Protein AF-A0A150RVT3-F1 (afdb_monomer_lite)

Radius of gyration: 18.41 Å; chains: 1; bounding box: 57×26×44 Å

Structure (mmCIF, N/CA/C/O backbone):
data_AF-A0A150RVT3-F1
#
_entry.id   AF-A0A150RVT3-F1
#
loop_
_atom_site.group_PDB
_atom_site.id
_atom_site.type_symbol
_atom_site.label_atom_id
_atom_site.label_alt_id
_atom_site.label_comp_id
_atom_site.label_asym_id
_atom_site.label_entity_id
_atom_site.label_seq_id
_atom_site.pdbx_PDB_ins_code
_atom_site.Cartn_x
_atom_site.Cartn_y
_atom_site.Cartn_z
_atom_site.occupancy
_atom_site.B_iso_or_equiv
_atom_site.auth_seq_id
_atom_site.auth_comp_id
_atom_site.auth_asym_id
_atom_site.auth_atom_id
_atom_site.pdbx_PDB_model_num
ATOM 1 N N . LEU A 1 1 ? 26.040 7.879 -13.911 1.00 72.50 1 LEU A N 1
ATOM 2 C CA . LEU A 1 1 ? 24.969 6.853 -13.906 1.00 72.50 1 LEU A CA 1
ATOM 3 C C . LEU A 1 1 ? 23.593 7.376 -14.336 1.00 72.50 1 LEU A C 1
ATOM 5 O O . LEU A 1 1 ? 23.016 6.775 -15.227 1.00 72.50 1 LEU A O 1
ATOM 9 N N . LEU A 1 2 ? 23.074 8.494 -13.807 1.00 75.62 2 LEU A N 1
ATOM 10 C CA . LEU A 1 2 ? 21.727 9.007 -14.150 1.00 75.62 2 LEU A CA 1
ATOM 11 C C . LEU A 1 2 ? 21.443 9.130 -15.665 1.00 75.62 2 LEU A C 1
ATOM 13 O O . LEU A 1 2 ? 20.387 8.727 -16.139 1.00 75.62 2 LEU A O 1
ATOM 17 N N . ARG A 1 3 ? 22.407 9.636 -16.446 1.00 80.75 3 ARG A N 1
ATOM 18 C CA . ARG A 1 3 ? 22.295 9.755 -17.914 1.00 80.75 3 ARG A CA 1
ATOM 19 C C . ARG A 1 3 ? 22.178 8.399 -18.627 1.00 80.75 3 ARG A C 1
ATOM 21 O O . ARG A 1 3 ? 21.564 8.323 -19.685 1.00 80.75 3 ARG A O 1
ATOM 28 N N . VAL A 1 4 ? 22.763 7.347 -18.053 1.00 83.56 4 VAL A N 1
ATOM 29 C CA . VAL A 1 4 ? 22.686 5.973 -18.574 1.00 83.56 4 VAL A CA 1
ATOM 30 C C . VAL A 1 4 ? 21.309 5.391 -18.278 1.00 83.56 4 VAL A C 1
ATOM 32 O O . VAL A 1 4 ? 20.649 4.923 -19.196 1.00 83.56 4 VAL A O 1
ATOM 35 N N . TYR A 1 5 ? 20.824 5.523 -17.042 1.00 77.94 5 TYR A N 1
ATOM 36 C CA . TYR A 1 5 ? 19.490 5.047 -16.671 1.00 77.94 5 TYR A CA 1
ATOM 37 C C . TYR A 1 5 ? 18.365 5.770 -17.415 1.00 77.94 5 TYR A C 1
ATOM 39 O O . TYR A 1 5 ? 17.453 5.111 -17.896 1.00 77.94 5 TYR A O 1
ATOM 47 N N . ARG A 1 6 ? 18.474 7.087 -17.647 1.00 80.94 6 ARG A N 1
ATOM 48 C CA . ARG A 1 6 ? 17.533 7.801 -18.532 1.00 80.94 6 ARG A CA 1
ATOM 49 C C . ARG A 1 6 ? 17.570 7.297 -19.974 1.00 80.94 6 ARG A C 1
ATOM 51 O O . ARG A 1 6 ? 16.545 7.273 -20.638 1.00 80.94 6 ARG A O 1
ATOM 58 N N . ARG A 1 7 ? 18.739 6.899 -20.489 1.00 87.19 7 ARG A N 1
ATOM 59 C CA . ARG A 1 7 ? 18.836 6.277 -21.820 1.00 87.19 7 ARG A CA 1
ATOM 60 C C . ARG A 1 7 ? 18.140 4.922 -21.862 1.00 87.19 7 ARG A C 1
ATOM 62 O O . ARG A 1 7 ? 17.447 4.649 -22.830 1.00 87.19 7 ARG A O 1
ATOM 69 N N . LEU A 1 8 ? 18.319 4.110 -20.825 1.00 84.12 8 LEU A N 1
ATOM 70 C CA . LEU A 1 8 ? 17.648 2.818 -20.686 1.00 84.12 8 LEU A CA 1
ATOM 71 C C . LEU A 1 8 ? 16.127 2.988 -20.541 1.00 84.12 8 LEU A C 1
ATOM 73 O O . LEU A 1 8 ? 15.376 2.211 -21.119 1.00 84.12 8 LEU A O 1
ATOM 77 N N . GLU A 1 9 ? 15.676 4.040 -19.854 1.00 81.50 9 GLU A N 1
ATOM 78 C CA . GLU A 1 9 ? 14.262 4.422 -19.771 1.00 81.50 9 GLU A CA 1
ATOM 79 C C . GLU A 1 9 ? 13.699 4.840 -21.137 1.00 81.50 9 GLU A C 1
ATOM 81 O O . GLU A 1 9 ? 12.685 4.308 -21.579 1.00 81.50 9 GLU A O 1
ATOM 86 N N . MET A 1 10 ? 14.396 5.724 -21.861 1.00 84.94 10 MET A N 1
ATOM 87 C CA . MET A 1 10 ? 14.009 6.120 -23.223 1.00 84.94 10 MET A CA 1
ATOM 88 C C . MET A 1 10 ? 14.025 4.945 -24.211 1.00 84.94 10 MET A C 1
ATOM 90 O O . MET A 1 10 ? 13.245 4.932 -25.157 1.00 84.94 10 MET A O 1
ATOM 94 N N . ALA A 1 11 ? 14.897 3.958 -23.996 1.00 86.94 11 ALA A N 1
ATOM 95 C CA . ALA A 1 11 ? 14.954 2.725 -24.778 1.00 86.94 11 ALA A CA 1
ATOM 96 C C . ALA A 1 11 ? 13.885 1.692 -24.367 1.00 86.94 11 ALA A C 1
ATOM 98 O O . ALA A 1 11 ? 13.821 0.622 -24.966 1.00 86.94 11 ALA A O 1
ATOM 99 N N . GLY A 1 12 ? 13.080 1.973 -23.336 1.00 80.56 12 GLY A N 1
ATOM 100 C CA . GLY A 1 12 ? 12.055 1.067 -22.813 1.00 80.56 12 GLY A CA 1
ATOM 101 C C . GLY A 1 12 ? 12.594 -0.125 -22.016 1.00 80.56 12 GLY A C 1
ATOM 102 O O . GLY A 1 12 ? 11.817 -0.992 -21.629 1.00 80.56 12 GLY A O 1
ATOM 103 N N . GLN A 1 13 ? 13.902 -0.175 -21.749 1.00 82.25 13 GLN A N 1
ATOM 104 C CA . GLN A 1 13 ? 14.541 -1.231 -20.951 1.00 82.25 13 GLN A CA 1
ATOM 105 C C . GLN A 1 13 ? 14.346 -1.019 -19.444 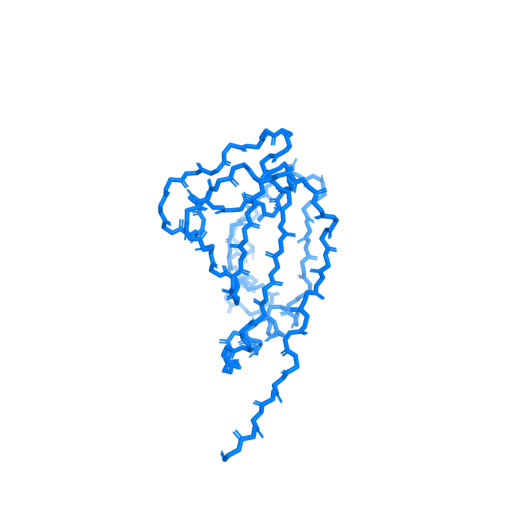1.00 82.25 13 GLN A C 1
ATOM 107 O O . GLN A 1 13 ? 14.397 -1.969 -18.670 1.00 82.25 13 GLN A O 1
ATOM 112 N N . LEU A 1 14 ? 14.103 0.226 -19.028 1.00 75.44 14 LEU A N 1
ATOM 113 C CA . LEU A 1 14 ? 13.661 0.576 -17.681 1.00 75.44 14 LEU A CA 1
ATOM 114 C C . LEU A 1 14 ? 12.317 1.304 -17.762 1.00 75.44 14 LEU A C 1
ATOM 116 O O . LEU A 1 14 ? 12.102 2.140 -18.635 1.00 75.44 14 LEU A O 1
ATOM 120 N N . ARG A 1 15 ? 11.402 0.999 -16.841 1.00 72.12 15 ARG A N 1
ATOM 121 C CA . ARG A 1 15 ? 10.173 1.784 -16.641 1.00 72.12 15 ARG A CA 1
ATOM 122 C C . ARG A 1 15 ? 10.491 2.937 -15.676 1.00 72.12 15 ARG A C 1
ATOM 124 O O . ARG A 1 15 ? 11.301 2.766 -14.768 1.00 72.12 15 ARG A O 1
ATOM 131 N N . GLY A 1 16 ? 9.878 4.101 -15.886 1.00 70.69 16 GLY A N 1
ATOM 132 C CA . GLY A 1 16 ? 10.166 5.306 -15.099 1.00 70.69 16 GLY A CA 1
ATOM 133 C C . GLY A 1 16 ? 9.887 5.169 -13.599 1.00 70.69 16 GLY A C 1
ATOM 134 O O . GLY A 1 16 ? 8.998 4.423 -13.187 1.00 70.69 16 GLY A O 1
ATOM 135 N N . GLY A 1 17 ? 10.652 5.901 -12.784 1.00 72.94 17 GLY A N 1
ATOM 136 C CA . GLY A 1 17 ? 10.593 5.851 -11.321 1.00 72.94 17 GLY A CA 1
ATOM 137 C C . GLY A 1 17 ? 11.717 6.645 -10.648 1.00 72.94 17 GLY A C 1
ATOM 138 O O . GLY A 1 17 ? 12.495 7.335 -11.310 1.00 72.94 17 GLY A O 1
ATOM 139 N N . HIS A 1 18 ? 11.807 6.551 -9.320 1.00 69.88 18 HIS A N 1
ATOM 140 C CA . HIS A 1 18 ? 12.922 7.127 -8.568 1.00 69.88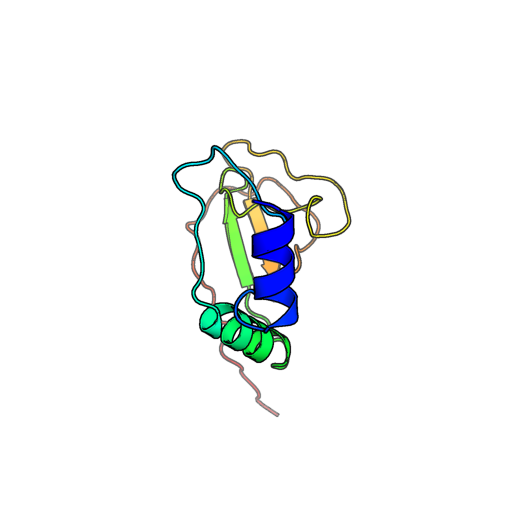 18 HIS A CA 1
ATOM 141 C C . HIS A 1 18 ? 14.103 6.157 -8.575 1.00 69.88 18 HIS A C 1
ATOM 143 O O . HIS A 1 18 ? 13.967 4.998 -8.199 1.00 69.88 18 HIS A O 1
ATOM 149 N N . LEU A 1 19 ? 15.265 6.644 -9.010 1.00 67.81 19 LEU A N 1
ATOM 150 C CA . LEU A 1 19 ? 16.515 5.894 -8.944 1.00 67.81 19 LEU A CA 1
ATOM 151 C C . LEU A 1 19 ? 17.151 6.167 -7.585 1.00 67.81 19 LEU A C 1
ATOM 153 O O . LEU A 1 19 ? 17.669 7.262 -7.355 1.00 67.81 19 LEU A O 1
ATOM 157 N N . ILE A 1 20 ? 17.093 5.187 -6.694 1.00 65.25 20 ILE A N 1
ATOM 158 C CA . ILE A 1 20 ? 17.664 5.281 -5.355 1.00 65.25 20 ILE A CA 1
ATOM 159 C C . ILE A 1 20 ? 19.013 4.556 -5.373 1.00 65.25 20 ILE A C 1
ATOM 161 O O . ILE A 1 20 ? 19.163 3.490 -5.967 1.00 65.25 20 ILE A O 1
ATOM 165 N N . ALA A 1 21 ? 20.034 5.176 -4.787 1.00 61.56 21 ALA A N 1
ATOM 166 C CA . ALA A 1 21 ? 21.357 4.583 -4.633 1.00 61.56 21 ALA A CA 1
ATOM 167 C C . ALA A 1 21 ? 21.638 4.379 -3.142 1.00 61.56 21 ALA A C 1
ATOM 169 O O . ALA A 1 21 ? 21.356 5.266 -2.341 1.00 61.56 21 ALA A O 1
ATOM 170 N N . GLY A 1 22 ? 22.230 3.239 -2.780 1.00 57.66 22 GLY A N 1
ATOM 171 C CA . GLY A 1 22 ? 22.686 2.974 -1.411 1.00 57.66 22 GLY A CA 1
ATOM 172 C C . GLY A 1 22 ? 21.716 2.196 -0.520 1.00 57.66 22 GLY A C 1
ATOM 173 O O . GLY A 1 22 ? 22.034 1.988 0.646 1.00 57.66 22 GLY A O 1
ATOM 174 N N . PHE A 1 23 ? 20.586 1.719 -1.047 1.00 52.09 23 PHE A N 1
ATOM 175 C CA . PHE A 1 23 ? 19.739 0.756 -0.344 1.00 52.09 23 PHE A CA 1
ATOM 176 C C . PHE A 1 23 ? 20.003 -0.666 -0.848 1.00 52.09 23 PHE A C 1
ATOM 178 O O . PHE A 1 23 ? 19.921 -0.956 -2.040 1.00 52.09 23 PHE A O 1
ATOM 185 N N . VAL A 1 24 ? 20.328 -1.562 0.082 1.00 48.69 24 VAL A N 1
ATOM 186 C CA . VAL A 1 24 ? 20.356 -3.011 -0.134 1.00 48.69 24 VAL A CA 1
ATOM 187 C C . VAL A 1 24 ? 19.056 -3.552 0.454 1.00 48.69 24 VAL A C 1
ATOM 189 O O . VAL A 1 24 ? 18.782 -3.312 1.626 1.00 48.69 24 VAL A O 1
ATOM 192 N N . GLY A 1 25 ? 18.246 -4.240 -0.354 1.00 50.34 25 GLY A N 1
ATOM 193 C CA . GLY A 1 25 ? 16.953 -4.791 0.077 1.00 50.34 25 GLY A CA 1
ATOM 194 C C . GLY A 1 25 ? 15.709 -4.082 -0.466 1.00 50.34 25 GLY A C 1
ATOM 195 O O . GLY A 1 25 ? 14.614 -4.366 0.004 1.00 50.34 25 GLY A O 1
ATOM 196 N N . GLU A 1 26 ? 15.828 -3.187 -1.453 1.00 57.88 26 GLU A N 1
ATOM 197 C CA . GLU A 1 26 ? 14.645 -2.715 -2.183 1.00 57.88 26 GLU A CA 1
ATOM 198 C C . GLU A 1 26 ? 14.022 -3.883 -2.954 1.00 57.88 26 GLU A C 1
ATOM 200 O O . GLU A 1 26 ? 14.701 -4.606 -3.687 1.00 57.88 26 GLU A O 1
ATOM 205 N N . HIS A 1 27 ? 12.723 -4.097 -2.756 1.00 54.22 27 HIS A N 1
ATOM 206 C CA . HIS A 1 27 ? 11.965 -5.117 -3.468 1.00 54.22 27 HIS A CA 1
ATOM 207 C C . HIS A 1 27 ? 11.832 -4.679 -4.933 1.00 54.22 27 HIS A C 1
ATOM 209 O O . HIS A 1 27 ? 10.891 -3.980 -5.307 1.00 54.22 27 HIS A O 1
ATOM 215 N N . PHE A 1 28 ? 12.798 -5.060 -5.768 1.00 63.38 28 PHE A N 1
ATOM 216 C CA . PHE A 1 28 ? 12.705 -4.872 -7.210 1.00 63.38 28 PHE A CA 1
ATOM 217 C C . PHE A 1 28 ? 11.704 -5.875 -7.773 1.00 63.38 28 PHE A C 1
ATOM 219 O O . PHE A 1 28 ? 11.891 -7.088 -7.679 1.00 63.38 28 PHE A O 1
ATOM 226 N N . ALA A 1 29 ? 10.625 -5.362 -8.351 1.00 66.06 29 ALA A N 1
ATOM 227 C CA . ALA A 1 29 ? 9.681 -6.178 -9.090 1.00 66.06 29 ALA A CA 1
ATOM 228 C C . ALA A 1 29 ? 10.156 -6.331 -10.541 1.00 66.06 29 ALA A C 1
ATOM 230 O O . ALA A 1 29 ? 10.704 -5.398 -11.132 1.00 66.06 29 ALA A O 1
ATOM 231 N N . LEU A 1 30 ? 9.912 -7.505 -11.122 1.00 77.81 30 LEU A N 1
ATOM 232 C CA . LEU A 1 30 ? 10.055 -7.712 -12.560 1.00 77.81 30 LEU A CA 1
ATOM 233 C C . LEU A 1 30 ? 9.138 -6.732 -13.322 1.00 77.81 30 LEU A C 1
ATOM 235 O O . LEU A 1 30 ? 8.040 -6.440 -12.831 1.00 77.81 30 LEU A O 1
ATOM 239 N N . PRO A 1 31 ? 9.527 -6.226 -14.509 1.00 72.31 31 PRO A N 1
ATOM 240 C CA . PRO A 1 31 ? 8.679 -5.334 -15.304 1.00 72.31 31 PRO A CA 1
ATOM 241 C C . PRO A 1 31 ? 7.260 -5.879 -15.531 1.00 72.31 31 PRO A C 1
ATOM 243 O O . PRO A 1 31 ? 6.291 -5.118 -15.503 1.00 72.31 31 PRO A O 1
ATOM 246 N N . GLU A 1 32 ? 7.128 -7.197 -15.682 1.00 80.31 32 GLU A N 1
ATOM 247 C CA . GLU A 1 32 ? 5.866 -7.908 -15.897 1.00 80.31 32 GLU A CA 1
ATOM 248 C C . GLU A 1 32 ? 4.938 -7.839 -14.672 1.00 80.31 32 GLU A C 1
ATOM 250 O O . GLU A 1 32 ? 3.715 -7.811 -14.820 1.00 80.31 32 GLU A O 1
ATOM 255 N N . ALA A 1 33 ? 5.487 -7.739 -13.457 1.00 84.75 33 ALA A N 1
ATOM 256 C CA . ALA A 1 33 ? 4.696 -7.620 -12.233 1.00 84.75 33 ALA A CA 1
ATOM 257 C C . ALA A 1 33 ? 3.908 -6.301 -12.191 1.00 84.75 33 ALA A C 1
ATOM 259 O O . ALA A 1 33 ? 2.775 -6.267 -11.714 1.00 84.75 33 ALA A O 1
ATOM 260 N N . LEU A 1 34 ? 4.463 -5.215 -12.743 1.00 81.62 34 LEU A N 1
ATOM 261 C CA . LEU A 1 34 ? 3.739 -3.947 -12.868 1.00 81.62 34 LEU A CA 1
ATOM 262 C C . LEU A 1 34 ? 2.545 -4.076 -13.820 1.00 81.62 34 LEU A C 1
ATOM 264 O O . LEU A 1 34 ? 1.486 -3.497 -13.567 1.00 81.62 34 LEU A O 1
ATOM 268 N N . ASP A 1 35 ? 2.713 -4.810 -14.918 1.00 86.12 35 ASP A N 1
ATOM 269 C CA . ASP A 1 35 ? 1.643 -5.020 -15.889 1.00 86.12 35 ASP A CA 1
ATOM 270 C C . ASP A 1 35 ? 0.533 -5.909 -15.294 1.00 86.12 35 ASP A C 1
ATOM 272 O O . ASP A 1 35 ? -0.645 -5.582 -15.459 1.00 86.12 35 ASP A O 1
ATOM 276 N N . ALA A 1 36 ? 0.883 -6.919 -14.487 1.00 88.00 36 ALA A N 1
ATOM 277 C CA . ALA A 1 36 ? -0.075 -7.705 -13.703 1.00 88.00 36 ALA A CA 1
ATOM 278 C C . ALA A 1 36 ? -0.850 -6.847 -12.682 1.00 88.00 36 ALA A C 1
ATOM 280 O O . ALA A 1 36 ? -2.080 -6.871 -12.657 1.00 88.00 36 ALA A O 1
ATOM 281 N N . LEU A 1 37 ? -0.165 -6.007 -11.896 1.00 86.94 37 LEU A N 1
ATOM 282 C CA . LEU A 1 37 ? -0.820 -5.102 -10.936 1.00 86.94 37 LEU A CA 1
ATOM 283 C C . LEU A 1 37 ? -1.757 -4.093 -11.626 1.00 86.94 37 LEU A C 1
ATOM 285 O O . LEU A 1 37 ? -2.816 -3.747 -11.100 1.00 86.94 37 LEU A O 1
ATOM 289 N N . ARG A 1 38 ? -1.402 -3.622 -12.828 1.00 87.56 38 ARG A N 1
ATOM 290 C CA . ARG A 1 38 ? -2.270 -2.748 -13.637 1.00 87.56 38 ARG A CA 1
ATOM 291 C C . ARG A 1 38 ? -3.479 -3.477 -14.209 1.00 87.56 38 ARG A C 1
ATOM 293 O O . ARG A 1 38 ? -4.504 -2.823 -14.397 1.00 87.56 38 ARG A O 1
ATOM 300 N N . ALA A 1 39 ? -3.353 -4.767 -14.521 1.00 91.19 39 ALA A N 1
ATOM 301 C CA . ALA A 1 39 ? -4.477 -5.594 -14.944 1.00 91.19 39 ALA A CA 1
ATOM 302 C C . ALA A 1 39 ? -5.501 -5.711 -13.808 1.00 91.19 39 ALA A C 1
ATOM 304 O O . ALA A 1 39 ? -6.649 -5.336 -14.018 1.00 91.19 39 ALA A O 1
ATOM 305 N N . ILE A 1 40 ? -5.047 -6.044 -12.594 1.00 88.50 40 ILE A N 1
ATOM 306 C CA . ILE A 1 40 ? -5.891 -6.114 -11.387 1.00 88.50 40 ILE A CA 1
ATOM 307 C C . ILE A 1 40 ? -6.614 -4.782 -11.141 1.00 88.50 40 ILE A C 1
ATOM 309 O O . ILE A 1 40 ? -7.816 -4.751 -10.920 1.00 88.50 40 ILE A O 1
ATOM 313 N N . ARG A 1 41 ? -5.925 -3.638 -11.273 1.00 86.31 41 ARG A N 1
ATOM 314 C CA . ARG A 1 41 ? -6.550 -2.308 -11.099 1.00 86.31 41 ARG A CA 1
ATOM 315 C C . ARG A 1 41 ? -7.703 -2.023 -12.078 1.00 86.31 41 ARG A C 1
ATOM 317 O O . ARG A 1 41 ? -8.485 -1.108 -11.841 1.00 86.31 41 ARG A O 1
ATOM 324 N N . ARG A 1 42 ? -7.752 -2.699 -13.230 1.00 90.56 42 ARG A N 1
ATOM 325 C CA . ARG A 1 42 ? -8.820 -2.526 -14.233 1.00 90.56 42 ARG A CA 1
ATOM 326 C C . ARG A 1 42 ? -10.012 -3.444 -13.984 1.00 90.56 42 ARG A C 1
ATOM 328 O O . ARG A 1 42 ? -11.042 -3.242 -14.622 1.00 90.56 42 ARG A O 1
ATOM 335 N N . GLU A 1 43 ? -9.868 -4.441 -13.120 1.00 90.69 43 GLU A N 1
ATOM 336 C CA . GLU A 1 43 ? -10.968 -5.315 -12.738 1.00 90.69 43 GLU A CA 1
ATOM 337 C C . GLU A 1 43 ? -12.010 -4.529 -11.927 1.00 90.69 43 GLU A C 1
ATOM 339 O O . GLU A 1 43 ? -11.671 -3.549 -11.251 1.00 90.69 43 GLU A O 1
ATOM 344 N N . PRO A 1 44 ? -13.298 -4.902 -12.019 1.00 90.69 44 PRO A N 1
ATOM 345 C CA . PRO A 1 44 ? -14.313 -4.314 -11.162 1.00 90.69 44 PRO A CA 1
ATOM 346 C C . PRO A 1 44 ? -13.979 -4.605 -9.687 1.00 90.69 44 PRO A C 1
ATOM 348 O O . PRO A 1 44 ? -13.491 -5.696 -9.388 1.00 90.69 44 PRO A O 1
ATOM 351 N N . PRO A 1 45 ? -14.260 -3.669 -8.760 1.00 89.75 45 PRO A N 1
ATOM 352 C CA . PRO A 1 45 ? -14.049 -3.899 -7.335 1.00 89.75 45 PRO A CA 1
ATOM 353 C C . PRO A 1 45 ? -14.779 -5.167 -6.886 1.00 89.75 45 PRO A C 1
ATOM 355 O O . PRO A 1 45 ? -15.980 -5.310 -7.132 1.00 89.75 45 PRO A O 1
ATOM 358 N N . SER A 1 46 ? -14.064 -6.083 -6.237 1.00 90.00 46 SER A N 1
ATOM 359 C CA . SER A 1 46 ? -14.619 -7.357 -5.771 1.00 90.00 46 SER A CA 1
ATOM 360 C C . SER A 1 46 ? -15.351 -7.209 -4.434 1.00 90.00 46 SER A C 1
ATOM 362 O O . SER A 1 46 ? -16.108 -8.095 -4.041 1.00 90.00 46 SER A O 1
ATOM 364 N N . GLY A 1 47 ? -15.162 -6.082 -3.742 1.00 89.56 47 GLY A N 1
ATOM 365 C CA . GLY A 1 47 ? -15.637 -5.879 -2.382 1.00 89.56 47 GLY A CA 1
ATOM 366 C C . GLY A 1 47 ? -14.767 -6.587 -1.350 1.00 89.56 47 GLY A C 1
ATOM 367 O O . GLY A 1 47 ? -15.239 -6.809 -0.235 1.00 89.56 47 GLY A O 1
ATOM 368 N N . GLU A 1 48 ? -13.532 -6.956 -1.702 1.00 88.88 48 GLU A N 1
ATOM 369 C CA . GLU A 1 48 ? -12.624 -7.660 -0.802 1.00 88.88 48 GLU A CA 1
ATOM 370 C C . GLU A 1 48 ? -12.304 -6.789 0.413 1.00 88.88 48 GLU A C 1
ATOM 372 O O . GLU A 1 48 ? -11.906 -5.629 0.276 1.00 88.88 48 GLU A O 1
ATOM 377 N N . ILE A 1 49 ? -12.463 -7.368 1.607 1.00 90.00 49 ILE A N 1
ATOM 378 C CA . ILE A 1 49 ? -12.160 -6.709 2.874 1.00 90.00 49 ILE A CA 1
ATOM 379 C C . ILE A 1 49 ? -10.923 -7.351 3.493 1.00 90.00 49 ILE A C 1
ATOM 381 O O . ILE A 1 49 ? -10.893 -8.552 3.770 1.00 90.00 49 ILE A O 1
ATOM 385 N N . VAL A 1 50 ? -9.917 -6.520 3.758 1.00 89.31 50 VAL A N 1
ATOM 386 C CA . VAL A 1 50 ? -8.648 -6.928 4.366 1.00 89.31 50 VAL A CA 1
ATOM 387 C C . VAL A 1 50 ? -8.415 -6.126 5.635 1.00 89.31 50 VAL A C 1
ATOM 389 O O . VAL A 1 50 ? -8.409 -4.897 5.616 1.00 89.31 50 VAL A O 1
ATOM 392 N N . GLN A 1 51 ? -8.179 -6.823 6.744 1.00 88.25 51 GLN A N 1
ATOM 393 C CA . GLN A 1 51 ? -7.732 -6.211 7.990 1.00 88.25 51 GLN A CA 1
ATOM 394 C C . GLN A 1 51 ? -6.212 -6.322 8.104 1.00 88.25 51 GLN A C 1
ATOM 396 O O . GLN A 1 51 ? -5.650 -7.415 8.042 1.00 88.25 51 GLN A O 1
ATOM 401 N N . LEU A 1 52 ? -5.557 -5.186 8.313 1.00 88.06 52 LEU A N 1
ATOM 402 C CA . LEU A 1 52 ? -4.112 -5.063 8.430 1.00 88.06 52 LEU A CA 1
ATOM 403 C C . LEU A 1 52 ? -3.738 -4.507 9.807 1.00 88.06 52 LEU A C 1
ATOM 405 O O . LEU A 1 52 ? -4.400 -3.607 10.323 1.00 88.06 52 LEU A O 1
ATOM 409 N N . CYS A 1 53 ? -2.653 -5.004 10.397 1.00 89.25 53 CYS A N 1
ATOM 410 C CA . CYS A 1 53 ? -2.062 -4.379 11.578 1.00 89.25 53 CYS A CA 1
ATOM 411 C C . CYS A 1 53 ? -1.491 -3.001 11.210 1.00 89.25 53 CYS A C 1
ATOM 413 O O . CYS A 1 53 ? -0.796 -2.870 10.207 1.00 89.25 53 CYS A O 1
ATOM 415 N N . ALA A 1 54 ? -1.708 -1.973 12.030 1.00 89.88 54 ALA A N 1
ATOM 416 C CA . ALA A 1 54 ? -1.149 -0.648 11.750 1.00 89.88 54 ALA A CA 1
ATOM 417 C C . ALA A 1 54 ? 0.389 -0.607 11.839 1.00 89.88 54 ALA A C 1
ATOM 419 O O . ALA A 1 54 ? 1.006 0.311 11.301 1.00 89.88 54 ALA A O 1
ATOM 420 N N . CYS A 1 55 ? 1.010 -1.577 12.517 1.00 89.88 55 CYS A N 1
ATOM 421 C CA . CYS A 1 55 ? 2.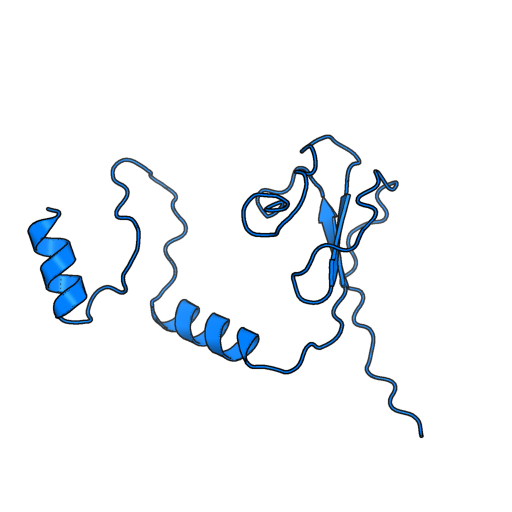465 -1.742 12.549 1.00 89.88 55 CYS A CA 1
ATOM 422 C C . CYS A 1 55 ? 3.031 -2.417 11.290 1.00 89.88 55 CYS A C 1
ATOM 424 O O . CYS A 1 55 ? 4.250 -2.510 11.161 1.00 89.88 55 CYS A O 1
ATOM 426 N N . ASP A 1 56 ? 2.181 -2.922 10.394 1.00 89.62 56 ASP A N 1
ATOM 427 C CA . ASP A 1 56 ? 2.634 -3.536 9.152 1.00 89.62 56 ASP A CA 1
ATOM 428 C C . ASP A 1 56 ? 3.226 -2.468 8.207 1.00 89.62 56 ASP A C 1
ATOM 430 O O . ASP A 1 56 ? 2.646 -1.384 8.082 1.00 89.62 56 ASP A O 1
ATOM 434 N N . PRO A 1 57 ? 4.346 -2.741 7.510 1.00 87.62 57 PRO A N 1
ATOM 435 C CA . PRO A 1 57 ? 4.898 -1.833 6.501 1.00 87.62 57 PRO A CA 1
ATOM 436 C C . PRO A 1 57 ? 3.911 -1.434 5.390 1.00 87.62 57 PRO A C 1
ATOM 438 O O . PRO A 1 57 ? 4.086 -0.388 4.766 1.00 87.62 57 PRO A O 1
ATOM 441 N N . LEU A 1 58 ? 2.866 -2.231 5.146 1.00 88.00 58 LEU A N 1
ATOM 442 C CA . LEU A 1 58 ? 1.789 -1.943 4.197 1.00 88.00 58 LEU A CA 1
ATOM 443 C C . LEU A 1 58 ? 0.750 -0.940 4.735 1.00 88.00 58 LEU A C 1
ATOM 445 O O . LEU A 1 58 ? -0.190 -0.586 4.018 1.00 88.00 58 LEU A O 1
ATOM 449 N N . ASN A 1 59 ? 0.894 -0.437 5.966 1.00 89.81 59 ASN A N 1
ATOM 450 C CA . ASN A 1 59 ? 0.107 0.690 6.463 1.00 89.81 59 ASN A CA 1
ATOM 451 C C . ASN A 1 59 ? 0.534 1.996 5.767 1.00 89.81 59 ASN A C 1
ATOM 453 O O . ASN A 1 59 ? 1.322 2.790 6.280 1.00 89.81 59 ASN A O 1
ATOM 457 N N . LEU A 1 60 ? -0.019 2.222 4.576 1.00 89.50 60 LEU A N 1
ATOM 458 C CA . LEU A 1 60 ? 0.238 3.402 3.750 1.00 89.50 60 LEU A CA 1
ATOM 459 C C . LEU A 1 60 ? -0.854 4.477 3.890 1.00 89.50 60 LEU A C 1
ATOM 461 O O . LEU A 1 60 ? -0.944 5.391 3.060 1.00 89.50 60 LEU A O 1
ATOM 465 N N . VAL A 1 61 ? -1.693 4.386 4.927 1.00 90.62 61 VAL A N 1
ATOM 466 C CA . VAL A 1 61 ? -2.779 5.345 5.158 1.00 90.62 61 VAL A CA 1
ATOM 467 C C . VAL A 1 61 ? -2.216 6.734 5.438 1.00 90.62 61 VAL A C 1
ATOM 469 O O . VAL A 1 61 ? -1.321 6.895 6.268 1.00 90.62 61 VAL A O 1
ATOM 472 N N . GLY A 1 62 ? -2.725 7.750 4.737 1.00 87.94 62 GLY A N 1
ATOM 473 C CA . GLY A 1 62 ? -2.198 9.116 4.817 1.00 87.94 62 GLY A CA 1
ATOM 474 C C . GLY A 1 62 ? -0.812 9.284 4.173 1.00 87.94 62 GLY A C 1
ATOM 475 O O . GLY A 1 62 ? -0.153 10.305 4.385 1.00 87.94 62 GLY A O 1
ATOM 476 N N . ILE A 1 63 ? -0.342 8.276 3.424 1.00 89.56 63 ILE A N 1
ATOM 477 C CA . ILE A 1 63 ? 0.826 8.348 2.533 1.00 89.56 63 ILE A CA 1
ATOM 478 C C . ILE A 1 63 ? 0.355 8.279 1.082 1.00 89.56 63 ILE A C 1
ATOM 480 O O . ILE A 1 63 ? 0.597 9.207 0.317 1.00 89.56 63 ILE A O 1
ATOM 484 N N . VAL A 1 64 ? -0.326 7.187 0.714 1.00 88.06 64 VAL A N 1
ATOM 485 C CA . VAL A 1 64 ? -0.848 6.976 -0.650 1.00 88.06 64 VAL A CA 1
ATOM 486 C C . VAL A 1 64 ? -2.349 7.225 -0.746 1.00 88.06 64 VAL A C 1
ATOM 488 O O . VAL A 1 64 ? -2.850 7.530 -1.825 1.00 88.06 64 VAL A O 1
ATOM 491 N N . THR A 1 65 ? -3.068 7.124 0.373 1.00 85.88 65 THR A N 1
ATOM 492 C CA . THR A 1 65 ? -4.498 7.430 0.458 1.00 85.88 65 THR A CA 1
ATOM 493 C C . THR A 1 65 ? -4.731 8.773 1.152 1.00 85.88 65 THR A C 1
ATOM 495 O O . THR A 1 65 ? -3.971 9.133 2.056 1.00 85.88 65 THR A O 1
ATOM 498 N N . PRO A 1 66 ? -5.769 9.533 0.755 1.00 83.62 66 PRO A N 1
ATOM 499 C CA . PRO A 1 66 ? -6.132 10.771 1.438 1.00 83.62 66 PRO A CA 1
ATOM 500 C C . PRO A 1 66 ? -6.552 10.527 2.892 1.00 83.62 66 PRO A C 1
ATOM 502 O O . PRO A 1 66 ? -7.175 9.512 3.200 1.00 83.62 66 PRO A O 1
ATOM 505 N N . GLY A 1 67 ? -6.282 11.498 3.765 1.00 85.06 67 GLY A N 1
ATOM 506 C CA . GLY A 1 67 ? -6.726 11.487 5.161 1.00 85.06 67 GLY A CA 1
ATOM 507 C C . GLY A 1 67 ? -5.585 11.418 6.183 1.00 85.06 67 GLY A C 1
ATOM 508 O O . GLY A 1 67 ? -4.408 11.447 5.815 1.00 85.06 67 GLY A O 1
ATOM 509 N N . PRO A 1 68 ? -5.923 11.390 7.484 1.00 86.62 68 PRO A N 1
ATOM 510 C CA . PRO A 1 68 ? -4.936 11.328 8.554 1.00 86.62 68 PRO A CA 1
ATOM 511 C C . PRO A 1 68 ? -4.217 9.973 8.574 1.00 86.62 68 PRO A C 1
ATOM 513 O O . PRO A 1 68 ? -4.809 8.937 8.276 1.00 86.62 68 PRO A O 1
ATOM 516 N N . ARG A 1 69 ? -2.939 9.978 8.968 1.00 88.44 69 ARG A N 1
ATOM 517 C CA . ARG A 1 69 ? -2.168 8.743 9.157 1.00 88.44 69 ARG A CA 1
ATOM 518 C C . ARG A 1 69 ? -2.695 7.938 10.335 1.00 88.44 69 ARG A C 1
ATOM 520 O O . ARG A 1 69 ? -3.090 8.497 11.357 1.00 88.44 69 ARG A O 1
ATOM 527 N N . VAL A 1 70 ? -2.586 6.621 10.217 1.00 88.25 70 VAL A N 1
ATOM 528 C CA . VAL A 1 70 ? -2.870 5.687 11.307 1.00 88.25 70 VAL A CA 1
ATOM 529 C C . VAL A 1 70 ? -1.569 5.404 12.043 1.00 88.25 70 VAL A C 1
ATOM 531 O O . VAL A 1 70 ? -0.633 4.903 11.414 1.00 88.25 70 VAL A O 1
ATOM 534 N N . PRO A 1 71 ? -1.470 5.705 13.350 1.00 89.69 71 PRO A N 1
ATOM 535 C CA . PRO A 1 71 ? -0.262 5.427 14.110 1.00 89.69 71 PRO A CA 1
ATOM 536 C C . PRO A 1 71 ? 0.059 3.932 14.106 1.00 89.69 71 PRO A C 1
ATOM 538 O O . PRO A 1 71 ? -0.812 3.110 14.404 1.00 89.69 71 PRO A O 1
ATOM 541 N N . ALA A 1 72 ? 1.321 3.602 13.834 1.00 90.38 72 ALA A N 1
ATOM 542 C CA . ALA A 1 72 ? 1.877 2.252 13.899 1.00 90.38 72 ALA A CA 1
ATOM 543 C C . ALA A 1 72 ? 2.064 1.786 15.356 1.00 90.38 72 ALA A C 1
ATOM 545 O O . ALA A 1 72 ? 3.174 1.497 15.799 1.00 90.3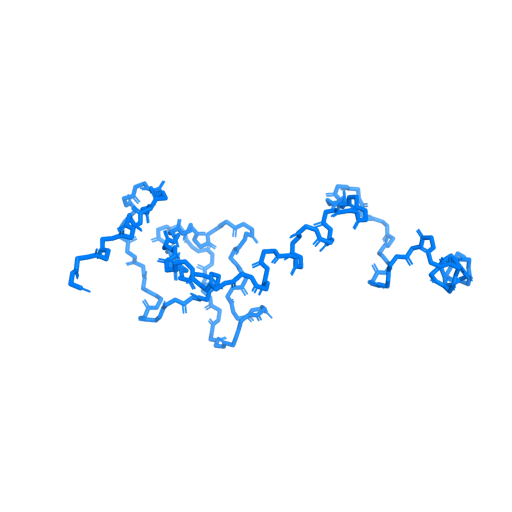8 72 ALA A O 1
ATOM 546 N N . ALA A 1 73 ? 0.970 1.759 16.115 1.00 87.56 73 ALA A N 1
ATOM 547 C CA . ALA A 1 73 ? 0.931 1.299 17.494 1.00 87.56 73 ALA A CA 1
ATOM 548 C C . ALA A 1 73 ? 0.327 -0.107 17.576 1.00 87.56 73 ALA A C 1
ATOM 550 O O . ALA A 1 73 ? -0.580 -0.460 16.820 1.00 87.56 73 ALA A O 1
ATOM 551 N N . LEU A 1 74 ? 0.827 -0.902 18.522 1.00 85.44 74 LEU A N 1
ATOM 552 C CA . LEU A 1 74 ? 0.344 -2.259 18.749 1.00 85.44 74 LEU A CA 1
ATOM 553 C C . LEU A 1 74 ? -1.157 -2.239 19.080 1.00 85.44 74 LEU A C 1
ATOM 555 O O . LEU A 1 74 ? -1.598 -1.449 19.911 1.00 85.44 74 LEU A O 1
ATOM 559 N N . GLY A 1 75 ? -1.934 -3.113 18.440 1.00 80.50 75 GLY A N 1
ATOM 560 C CA . GLY A 1 75 ? -3.388 -3.183 18.623 1.00 80.50 75 GLY A CA 1
ATOM 561 C C . GLY A 1 75 ? -4.193 -2.230 17.733 1.00 80.50 75 GLY A C 1
ATOM 562 O O . GLY A 1 75 ? -5.403 -2.405 17.620 1.00 80.50 75 GLY A O 1
ATOM 563 N N . ASN A 1 76 ? -3.553 -1.282 17.042 1.00 84.69 76 ASN A N 1
ATOM 564 C CA . ASN A 1 76 ? -4.223 -0.527 15.986 1.00 84.69 76 ASN A CA 1
ATOM 565 C C . ASN A 1 76 ? -4.355 -1.388 14.726 1.00 84.69 76 ASN A C 1
ATOM 567 O O . ASN A 1 76 ? -3.435 -2.125 14.355 1.00 84.69 76 ASN A O 1
ATOM 571 N N . VAL A 1 77 ? -5.480 -1.246 14.028 1.00 86.44 77 VAL A N 1
ATOM 572 C CA . VAL A 1 77 ? -5.753 -1.957 12.777 1.00 86.44 77 VAL A CA 1
ATOM 573 C C . VAL A 1 77 ? -6.317 -1.007 11.728 1.00 86.44 77 VAL A C 1
ATOM 575 O O . VAL A 1 77 ? -6.923 0.014 12.051 1.00 86.44 77 VAL A O 1
ATOM 578 N N . VAL A 1 78 ? -6.112 -1.357 10.463 1.00 87.38 78 VAL A N 1
ATOM 579 C CA . VAL A 1 78 ? -6.692 -0.682 9.303 1.00 87.38 78 VAL A CA 1
ATOM 580 C C . VAL A 1 78 ? -7.514 -1.697 8.532 1.00 87.38 78 VAL A C 1
ATOM 582 O O . VAL A 1 78 ? -7.020 -2.775 8.209 1.00 87.38 78 VAL A O 1
ATOM 585 N N . ILE A 1 79 ? -8.761 -1.352 8.230 1.00 90.19 79 ILE A N 1
ATOM 586 C CA . ILE A 1 79 ? -9.616 -2.156 7.362 1.00 90.19 79 ILE A CA 1
ATOM 587 C C . ILE A 1 79 ? -9.601 -1.515 5.982 1.00 90.19 79 ILE A C 1
ATOM 589 O O . ILE A 1 79 ? -9.965 -0.350 5.835 1.00 90.19 79 ILE A O 1
ATOM 593 N N . TYR A 1 80 ? -9.186 -2.275 4.980 1.00 88.81 80 TYR A N 1
ATOM 594 C CA . TYR A 1 80 ? -9.257 -1.895 3.579 1.00 88.81 80 TYR A CA 1
ATOM 595 C C . TYR A 1 80 ? -10.436 -2.590 2.919 1.00 88.81 80 TYR A C 1
ATOM 597 O O . TYR A 1 80 ? -10.688 -3.764 3.181 1.00 88.81 80 TYR A O 1
ATOM 605 N N . ARG A 1 81 ? -11.109 -1.875 2.023 1.00 90.50 81 ARG A N 1
ATOM 606 C CA . ARG A 1 81 ? -12.006 -2.443 1.026 1.00 90.50 81 ARG A CA 1
ATOM 607 C C . ARG A 1 81 ? -11.464 -2.115 -0.352 1.00 90.50 81 ARG A C 1
ATOM 609 O O . ARG A 1 81 ? -11.317 -0.935 -0.667 1.00 90.50 81 ARG A O 1
ATOM 616 N N . ASP A 1 82 ? -11.133 -3.136 -1.136 1.00 88.62 82 ASP A N 1
ATOM 617 C CA . ASP A 1 82 ? -10.563 -2.973 -2.482 1.00 88.62 82 ASP A CA 1
ATOM 618 C C . ASP A 1 82 ? -9.349 -2.005 -2.499 1.00 88.62 82 ASP A C 1
ATOM 620 O O . ASP A 1 82 ? -9.188 -1.170 -3.388 1.00 88.62 82 ASP A O 1
ATOM 624 N N . GLY A 1 83 ? -8.514 -2.056 -1.451 1.00 87.44 83 GLY A N 1
ATOM 625 C CA . GLY A 1 83 ? -7.343 -1.184 -1.278 1.00 87.44 83 GLY A CA 1
ATOM 626 C C . GLY A 1 83 ? -7.625 0.230 -0.743 1.00 87.44 83 GLY A C 1
ATOM 627 O O . GLY A 1 83 ? -6.685 0.991 -0.511 1.00 87.44 83 GLY A O 1
ATOM 628 N N . VAL A 1 84 ? -8.886 0.591 -0.485 1.00 89.31 84 VAL A N 1
ATOM 629 C CA . VAL A 1 84 ? -9.278 1.880 0.108 1.00 89.31 84 VAL A CA 1
ATOM 630 C C . VAL A 1 84 ? -9.556 1.707 1.607 1.00 89.31 84 VAL A C 1
ATOM 632 O O . VAL A 1 84 ? -10.359 0.850 1.974 1.00 89.31 84 VAL A O 1
ATOM 635 N N . PRO A 1 85 ? -8.926 2.488 2.503 1.00 90.00 85 PRO A N 1
ATOM 636 C CA . PRO A 1 85 ? -9.164 2.377 3.937 1.00 90.00 85 PRO A CA 1
ATOM 637 C C . PRO A 1 85 ? -10.586 2.830 4.288 1.00 90.00 85 PRO A C 1
ATOM 639 O O . PRO A 1 85 ? -11.031 3.903 3.875 1.00 90.00 85 PRO A O 1
ATOM 642 N N . LEU A 1 86 ? -11.290 2.020 5.076 1.00 87.06 86 LEU A N 1
ATOM 643 C CA . LEU A 1 86 ? -12.606 2.340 5.619 1.00 87.06 86 LEU A CA 1
ATOM 644 C C . LEU A 1 86 ? -12.465 3.176 6.900 1.00 87.06 86 LEU A C 1
ATOM 646 O O . LEU A 1 86 ? -11.636 2.887 7.762 1.00 87.06 86 LEU A O 1
ATOM 650 N N . ALA A 1 87 ? -13.296 4.209 7.034 1.00 72.88 87 ALA A N 1
ATOM 651 C CA . ALA A 1 87 ? -13.413 5.008 8.252 1.00 72.88 87 ALA A CA 1
ATOM 652 C C . ALA A 1 87 ? -14.585 4.506 9.127 1.00 72.88 87 ALA A C 1
ATOM 654 O O . ALA A 1 87 ? -15.589 4.059 8.568 1.00 72.88 87 ALA A O 1
ATOM 655 N N . PRO A 1 88 ? -14.518 4.628 10.470 1.00 60.44 88 PRO A N 1
ATOM 656 C CA . PRO A 1 88 ? -13.439 5.225 11.256 1.00 60.44 88 PRO A CA 1
ATOM 657 C C . PRO A 1 88 ? -12.283 4.245 11.491 1.00 60.44 88 PRO A C 1
ATOM 659 O O . PRO A 1 88 ? -12.491 3.079 11.816 1.00 60.44 88 PRO A O 1
ATOM 662 N N . ILE A 1 89 ? -11.053 4.743 11.361 1.00 59.34 89 ILE A N 1
ATOM 663 C CA . ILE A 1 89 ? -9.846 3.947 11.583 1.00 59.34 89 ILE A CA 1
ATOM 664 C C . ILE A 1 89 ? -9.601 3.858 13.093 1.00 59.34 89 ILE A C 1
ATOM 666 O O . ILE A 1 89 ? -8.852 4.643 13.671 1.00 59.34 89 ILE A O 1
ATOM 670 N N . ALA A 1 90 ? -10.346 2.978 13.754 1.00 51.03 90 ALA A N 1
ATOM 671 C CA . ALA A 1 90 ? -10.296 2.786 15.195 1.00 51.03 90 ALA A CA 1
ATOM 672 C C . ALA A 1 90 ? -9.385 1.609 15.567 1.00 51.03 90 ALA A C 1
ATOM 674 O O . ALA A 1 90 ? -9.292 0.614 14.848 1.00 51.03 90 ALA A O 1
ATOM 675 N N . ALA A 1 91 ? -8.751 1.711 16.736 1.00 47.41 91 ALA A N 1
ATOM 676 C CA . ALA A 1 91 ? -8.106 0.587 17.398 1.00 47.41 91 ALA A CA 1
ATOM 677 C C . ALA A 1 91 ? -9.172 -0.466 17.748 1.00 47.41 91 ALA A C 1
ATOM 679 O O . ALA A 1 91 ? -9.927 -0.293 18.704 1.00 47.41 91 ALA A O 1
ATOM 680 N N . ALA A 1 92 ? -9.279 -1.524 16.946 1.00 49.03 92 ALA A N 1
ATOM 681 C CA . ALA A 1 92 ? -10.114 -2.678 17.254 1.00 49.03 92 ALA A CA 1
ATOM 682 C C . ALA A 1 92 ? -9.230 -3.819 17.786 1.00 49.03 92 ALA A C 1
ATOM 684 O O . ALA A 1 92 ? -8.136 -4.033 17.257 1.00 49.03 92 ALA A O 1
ATOM 685 N N . PRO A 1 93 ? -9.674 -4.562 18.817 1.00 47.09 93 PRO A N 1
ATOM 686 C CA . PRO A 1 93 ? -8.941 -5.720 19.310 1.00 47.09 93 PRO A CA 1
ATOM 687 C C . PRO A 1 93 ? -8.721 -6.731 18.179 1.00 47.09 93 PRO A C 1
ATOM 689 O O . PRO A 1 93 ? -9.605 -6.997 17.366 1.00 47.09 93 PRO A O 1
ATOM 692 N N . VAL A 1 94 ? -7.498 -7.257 18.119 1.00 48.72 94 VAL A N 1
ATOM 693 C CA . VAL A 1 94 ? -6.998 -8.084 17.019 1.00 48.72 94 VAL A CA 1
ATOM 694 C C . VAL A 1 94 ? -7.666 -9.459 17.048 1.00 48.72 94 VAL A C 1
ATOM 696 O O . VAL A 1 94 ? -7.162 -10.390 17.674 1.00 48.72 94 VAL A O 1
ATOM 699 N N . GLU A 1 95 ? -8.776 -9.624 16.336 1.00 50.56 95 GLU A N 1
ATOM 700 C CA . GLU A 1 95 ? -9.121 -10.938 15.800 1.00 50.56 95 GLU A CA 1
ATOM 701 C C . GLU A 1 95 ? -8.279 -11.150 14.534 1.00 50.56 95 GLU A C 1
ATOM 703 O O . GLU A 1 95 ? -8.144 -10.250 13.706 1.00 50.56 95 GLU A O 1
ATOM 708 N N . ARG A 1 96 ? -7.589 -12.295 14.451 1.00 46.41 96 ARG A N 1
ATOM 709 C CA . ARG A 1 96 ? -6.583 -12.584 13.412 1.00 46.41 96 ARG A CA 1
ATOM 710 C C . ARG A 1 96 ? -7.115 -12.235 12.022 1.00 46.41 96 ARG A C 1
ATOM 712 O O . ARG A 1 96 ? -8.225 -12.643 11.693 1.00 46.41 96 ARG A O 1
ATOM 719 N N . ALA A 1 97 ? -6.283 -11.570 11.213 1.00 45.53 97 ALA A N 1
ATOM 720 C CA . ALA A 1 97 ? -6.558 -11.264 9.814 1.00 45.53 97 ALA A CA 1
ATOM 721 C C . ALA A 1 97 ? -7.021 -12.531 9.076 1.00 45.53 97 ALA A C 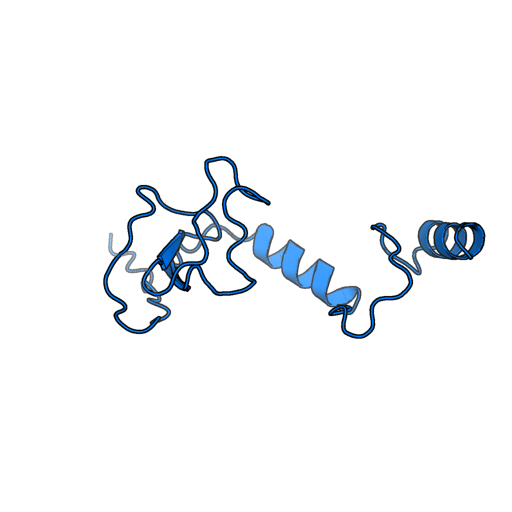1
ATOM 723 O O . ALA A 1 97 ? -6.225 -13.391 8.702 1.00 45.53 97 ALA A O 1
ATOM 724 N N . ARG A 1 98 ? -8.335 -12.668 8.912 1.00 45.88 98 ARG A N 1
ATOM 725 C CA . ARG A 1 98 ? -8.930 -13.552 7.922 1.00 45.88 98 ARG A CA 1
ATOM 726 C C . ARG A 1 98 ? -9.136 -12.687 6.696 1.00 45.88 98 ARG A C 1
ATOM 728 O O . ARG A 1 98 ? -9.759 -11.634 6.792 1.00 45.88 98 ARG A O 1
ATOM 735 N N . VAL A 1 99 ? -8.632 -13.137 5.554 1.00 44.72 99 VAL A N 1
ATOM 736 C CA . VAL A 1 99 ? -9.178 -12.694 4.273 1.00 44.72 99 VAL A CA 1
ATOM 737 C C . VAL A 1 99 ? -10.629 -13.160 4.286 1.00 44.72 99 VAL A C 1
ATOM 739 O O . VAL A 1 99 ? -10.909 -14.351 4.137 1.00 44.72 99 VAL A O 1
ATOM 742 N N . VAL A 1 100 ? -11.556 -12.252 4.588 1.00 49.81 100 VAL A N 1
ATOM 743 C CA . VAL A 1 100 ? -12.981 -12.549 4.482 1.00 49.81 100 VAL A CA 1
ATOM 744 C C . VAL A 1 100 ? -13.333 -12.321 3.025 1.00 49.81 100 VAL A C 1
ATOM 746 O O . VAL A 1 100 ? -13.716 -11.232 2.612 1.00 49.81 100 VAL A O 1
ATOM 749 N N . SER A 1 101 ? -13.144 -13.376 2.236 1.00 39.00 101 SER A N 1
ATOM 750 C CA . SER A 1 101 ? -13.784 -13.516 0.936 1.00 39.00 101 SER A CA 1
ATOM 751 C C . SER A 1 101 ? -15.293 -13.433 1.168 1.00 39.00 101 SER A C 1
ATOM 753 O O . SER A 1 101 ? -15.902 -14.365 1.700 1.00 39.00 101 SER A O 1
ATOM 755 N N . VAL A 1 1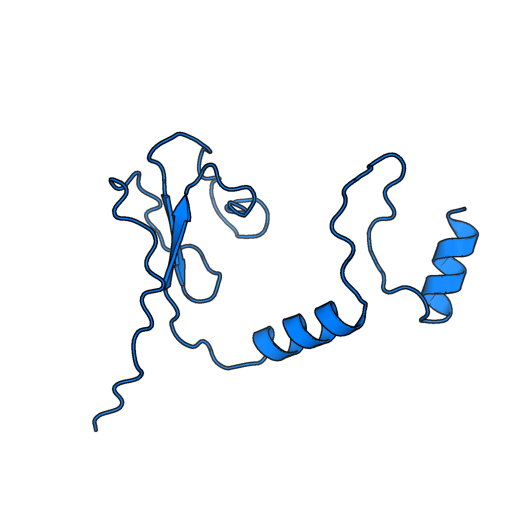02 ? -15.902 -12.294 0.836 1.00 41.78 102 VAL A N 1
ATOM 756 C CA . VAL A 1 102 ? -17.351 -12.248 0.686 1.00 41.78 102 VAL A CA 1
ATOM 757 C C . VAL A 1 102 ? -17.627 -12.941 -0.637 1.00 41.78 102 VAL A C 1
ATOM 759 O O . VAL A 1 102 ? -17.441 -12.365 -1.707 1.00 41.78 102 VAL A O 1
ATOM 762 N N . ALA A 1 103 ? -18.010 -14.216 -0.566 1.00 37.91 103 ALA A N 1
ATOM 763 C CA . ALA A 1 103 ? -18.556 -14.913 -1.716 1.00 37.91 103 ALA A CA 1
ATOM 764 C C . ALA A 1 103 ? -19.688 -14.050 -2.287 1.00 37.91 103 ALA A C 1
ATOM 766 O O . ALA A 1 103 ? -20.628 -13.696 -1.574 1.00 37.91 103 ALA A O 1
ATOM 767 N N . SER A 1 104 ? -19.561 -13.692 -3.563 1.00 39.22 104 SER A N 1
ATOM 768 C CA . SER A 1 104 ? -20.594 -13.025 -4.349 1.00 39.22 104 SER A CA 1
ATOM 769 C C . SER A 1 104 ? -21.858 -13.896 -4.339 1.00 39.22 104 SER A C 1
ATOM 771 O O . SER A 1 104 ? -22.036 -14.788 -5.168 1.00 39.22 104 SER A O 1
ATOM 773 N N . GLY A 1 105 ? -22.735 -13.652 -3.370 1.00 31.70 105 GLY A N 1
ATOM 774 C CA . GLY A 1 105 ? -24.113 -14.109 -3.369 1.00 31.70 105 GLY A CA 1
ATOM 775 C C . GLY A 1 105 ? -24.953 -13.134 -4.179 1.00 31.70 105 GLY A C 1
ATOM 776 O O . GLY A 1 105 ? -25.647 -12.302 -3.606 1.00 31.70 105 GLY A O 1
ATOM 777 N N . ALA A 1 106 ? -24.881 -13.229 -5.507 1.00 28.64 106 ALA A N 1
ATOM 778 C CA . ALA A 1 106 ? -25.923 -12.699 -6.375 1.00 28.64 106 ALA A CA 1
ATOM 779 C C . ALA A 1 106 ? -27.056 -13.735 -6.417 1.00 28.64 106 ALA A C 1
ATOM 781 O O . ALA A 1 106 ? -27.066 -14.647 -7.242 1.00 28.64 106 ALA A O 1
ATOM 782 N N . ALA A 1 107 ? -27.960 -13.630 -5.446 1.00 27.59 107 ALA A N 1
ATOM 783 C CA . ALA A 1 107 ? -29.336 -14.063 -5.608 1.00 27.59 107 ALA A CA 1
ATOM 784 C C . ALA A 1 107 ? -30.163 -12.833 -5.998 1.00 27.59 107 ALA A C 1
ATOM 786 O O . ALA A 1 107 ? -29.934 -11.752 -5.450 1.00 27.59 107 ALA A O 1
ATOM 787 N N . VAL A 1 108 ? -31.151 -13.088 -6.861 1.00 33.34 108 VAL A N 1
ATOM 788 C CA . VAL A 1 108 ? -32.109 -12.186 -7.530 1.00 33.34 108 VAL A CA 1
ATOM 789 C C . VAL A 1 108 ? -31.669 -11.727 -8.916 1.00 33.34 108 VAL A C 1
ATOM 791 O O . VAL A 1 108 ? -30.748 -10.894 -9.030 1.00 33.34 108 VAL A O 1
#

pLDDT: mean 74.55, std 18.12, range [27.59, 91.19]

InterPro domains:
  IPR055367 Large helicase-related protein, winged-helix domain 4 [PF23234] (1-47)

Secondary structure (DSSP, 8-state):
-HHHHHHHHHTTSS-S-----S-S---PPPHHHHHHHHHHTTSPP---EEEEETTSTT--BTTTBSSPPPP--TT-EEEEETTEEPSP-----------B--------

Organism: Sorangium cellulosum (NCBI:txid56)

Sequence (108 aa):
LLRVYRRLEMAGQLRGGHLIAGFVGEHFALPEALDALRAIRREPPSGEIVQLCACDPLNLVGIVTPGPRVPAALGNVVIYRDGVPLAPIAAAPVERARVVSVASGAAV

Foldseek 3Di:
DVVVVVVCCVVVVDPDDDDDPDDDDDPDDDPVVVVVVVVLVPDDFQQWKWKDQLLDPPQCVVPPADDDGDDNDGQFIFIDTSNHTDPPRDRDGDDDIDRPRPPPPPDD